Protein AF-E5Y1U8-F1 (afdb_monomer_lite)

Organism: Bilophila wadsworthia (strain 3_1_6) (NCBI:txid563192)

InterPro domains:
  IPR008822 Holliday junction resolvase RusA-like [PF05866] (8-56)
  IPR036614 Holliday junction resolvase RusA-like superfamily [G3DSA:3.30.1330.70] (4-61)
  IPR036614 Holliday junction resolvase RusA-like superfamily [SSF103084] (8-56)

Sequence (64 aa):
MLRGEIGHTKKPDLDNMAKQLKDAMSRTGFWGDDRQVVSLRCSKCYAAVPHWEVAVYPLEARDA

Structure (mmCIF, N/CA/C/O backbone):
data_AF-E5Y1U8-F1
#
_entry.id   AF-E5Y1U8-F1
#
loop_
_atom_site.group_PDB
_atom_site.id
_atom_site.type_symbol
_atom_site.label_atom_id
_atom_site.label_alt_id
_atom_site.label_comp_id
_atom_site.label_asym_id
_atom_site.label_entity_id
_atom_site.label_seq_id
_atom_site.pdbx_PDB_ins_code
_atom_site.Cartn_x
_atom_site.Cartn_y
_atom_site.Cartn_z
_atom_site.occupancy
_atom_site.B_iso_or_equiv
_atom_site.auth_seq_id
_atom_site.auth_comp_id
_atom_site.auth_asym_id
_atom_site.auth_atom_id
_atom_site.pdbx_PDB_model_num
ATOM 1 N N . MET A 1 1 ? 13.466 -11.155 -19.991 1.00 48.38 1 MET A N 1
ATOM 2 C CA . MET A 1 1 ? 12.361 -10.351 -19.419 1.00 48.38 1 MET A CA 1
ATOM 3 C C . MET A 1 1 ? 12.587 -10.275 -17.919 1.00 48.38 1 MET A C 1
ATOM 5 O O . MET A 1 1 ? 12.466 -11.296 -17.268 1.00 48.38 1 MET A O 1
ATOM 9 N N . LEU A 1 2 ? 12.959 -9.105 -17.401 1.00 52.12 2 LEU A N 1
ATOM 10 C CA . LEU A 1 2 ? 13.311 -8.869 -15.991 1.00 52.12 2 LEU A CA 1
ATOM 11 C C . LEU A 1 2 ? 12.057 -8.527 -15.164 1.00 52.12 2 LEU A C 1
ATOM 13 O O . LEU A 1 2 ? 11.930 -7.429 -14.627 1.00 52.12 2 LEU A O 1
ATOM 17 N N . ARG A 1 3 ? 11.065 -9.427 -15.159 1.00 56.91 3 ARG A N 1
ATOM 18 C CA . ARG A 1 3 ? 9.811 -9.230 -14.411 1.00 56.91 3 ARG A CA 1
ATOM 19 C C . ARG A 1 3 ? 10.102 -9.317 -12.913 1.00 56.91 3 ARG A C 1
ATOM 21 O O . ARG A 1 3 ? 10.555 -10.355 -12.458 1.00 56.91 3 ARG A O 1
ATOM 28 N N . GLY A 1 4 ? 9.848 -8.248 -12.160 1.00 59.53 4 GLY A N 1
ATOM 29 C CA . GLY A 1 4 ? 9.955 -8.250 -10.692 1.00 59.53 4 GLY A CA 1
ATOM 30 C C . GLY A 1 4 ? 11.376 -8.198 -10.110 1.00 59.53 4 GLY A C 1
ATOM 31 O O . GLY A 1 4 ? 11.528 -7.879 -8.937 1.00 59.53 4 GLY A O 1
ATOM 32 N N . GLU A 1 5 ? 12.413 -8.444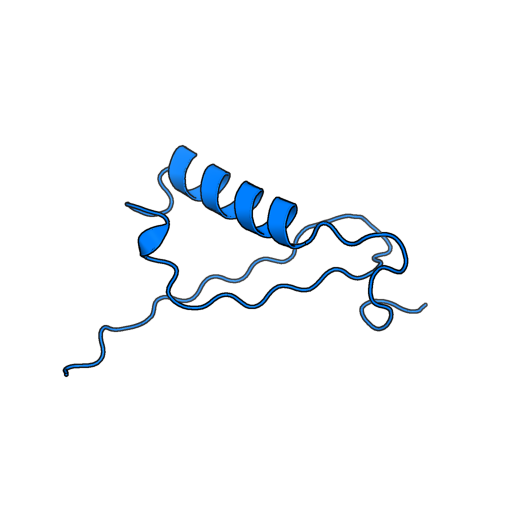 -10.915 1.00 64.69 5 GLU A N 1
ATOM 33 C CA . GLU A 1 5 ? 13.809 -8.531 -10.451 1.00 64.69 5 GLU A CA 1
ATOM 34 C C . GLU A 1 5 ? 1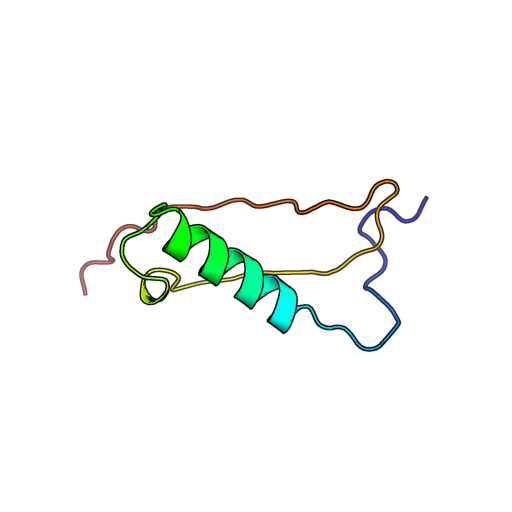4.525 -7.173 -10.378 1.00 64.69 5 GLU A C 1
ATOM 36 O O . GLU A 1 5 ? 15.456 -7.003 -9.594 1.00 64.69 5 GLU A O 1
ATOM 41 N N . ILE A 1 6 ? 14.091 -6.184 -11.171 1.00 73.69 6 ILE A N 1
ATOM 42 C CA . ILE A 1 6 ? 14.687 -4.841 -11.180 1.00 73.69 6 ILE A CA 1
ATOM 43 C C . ILE A 1 6 ? 13.788 -3.862 -10.429 1.00 73.69 6 ILE A C 1
ATOM 45 O O . ILE A 1 6 ? 12.672 -3.550 -10.860 1.00 73.69 6 ILE A O 1
ATOM 49 N N . GLY A 1 7 ? 14.324 -3.329 -9.330 1.00 69.62 7 GLY A N 1
ATOM 50 C CA . GLY A 1 7 ? 13.752 -2.182 -8.636 1.00 69.62 7 GLY A CA 1
ATOM 51 C C . GLY A 1 7 ? 13.748 -0.935 -9.521 1.00 69.62 7 GLY A C 1
ATOM 52 O O . GLY A 1 7 ? 14.645 -0.721 -10.336 1.00 69.62 7 GLY A O 1
ATOM 53 N N . HIS A 1 8 ? 12.725 -0.099 -9.375 1.00 75.75 8 HIS A N 1
ATOM 54 C CA . HIS A 1 8 ? 12.610 1.143 -10.136 1.00 75.75 8 HIS A CA 1
ATOM 55 C C . HIS A 1 8 ? 13.850 2.044 -9.957 1.00 75.75 8 HIS A C 1
ATOM 57 O O . HIS A 1 8 ? 14.246 2.352 -8.838 1.00 75.75 8 HIS A O 1
ATOM 63 N N . THR A 1 9 ? 14.450 2.490 -11.065 1.00 73.69 9 THR A N 1
ATOM 64 C CA . THR A 1 9 ? 15.783 3.129 -11.077 1.00 73.69 9 THR A CA 1
ATOM 65 C C . THR A 1 9 ? 15.771 4.662 -11.062 1.00 73.69 9 THR A C 1
ATOM 67 O O . THR A 1 9 ? 16.807 5.280 -10.833 1.00 73.69 9 THR A O 1
ATOM 70 N N . LYS A 1 10 ? 14.619 5.306 -11.292 1.00 76.50 10 LYS A N 1
ATOM 71 C CA . LYS A 1 10 ? 14.435 6.757 -11.067 1.00 76.50 10 LYS A CA 1
ATOM 72 C C . LYS A 1 10 ? 13.959 7.002 -9.635 1.00 76.50 10 LYS A C 1
ATOM 74 O O . LYS A 1 10 ? 13.488 6.052 -9.012 1.00 76.50 10 LYS A O 1
ATOM 79 N N . LYS A 1 11 ? 14.014 8.261 -9.160 1.00 74.75 11 LYS A N 1
ATOM 80 C CA . LYS A 1 11 ? 13.543 8.679 -7.822 1.00 74.75 11 LYS A CA 1
ATOM 81 C C . LYS A 1 11 ? 12.240 7.939 -7.469 1.00 74.75 11 LYS A C 1
ATOM 83 O O . LYS A 1 11 ? 11.217 8.215 -8.099 1.00 74.75 11 LYS A O 1
ATOM 88 N N . PRO A 1 12 ? 12.292 6.956 -6.557 1.00 70.44 12 PRO A N 1
ATOM 89 C CA . PRO A 1 12 ? 11.128 6.150 -6.244 1.00 70.44 12 PRO A CA 1
ATOM 90 C C . PRO A 1 12 ? 10.201 6.943 -5.320 1.00 70.44 12 PRO A C 1
ATOM 92 O O . PRO A 1 12 ? 10.655 7.604 -4.393 1.00 70.44 12 PRO A O 1
ATOM 95 N N . ASP A 1 13 ? 8.907 6.865 -5.596 1.00 86.38 13 ASP A N 1
ATOM 96 C CA . ASP A 1 13 ? 7.787 7.484 -4.876 1.00 86.38 13 ASP A CA 1
ATOM 97 C C . ASP A 1 13 ? 6.858 6.399 -4.296 1.00 86.38 13 ASP A C 1
ATOM 99 O O . ASP A 1 13 ? 5.633 6.519 -4.283 1.00 86.38 13 ASP A O 1
ATOM 103 N N . LEU A 1 14 ? 7.459 5.282 -3.870 1.00 91.00 14 LEU A N 1
ATOM 104 C CA . LEU A 1 14 ? 6.760 4.114 -3.329 1.00 91.00 14 LEU A CA 1
ATOM 105 C C . LEU A 1 14 ? 5.910 4.466 -2.101 1.00 91.00 14 LEU A C 1
ATOM 107 O O . L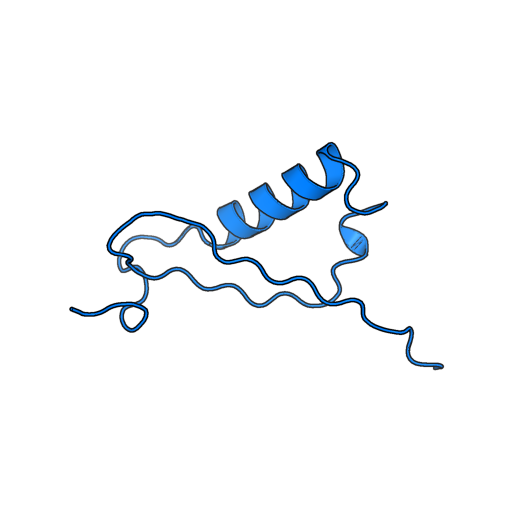EU A 1 14 ? 4.844 3.893 -1.900 1.00 91.00 14 LEU A O 1
ATOM 111 N N . ASP A 1 15 ? 6.372 5.417 -1.299 1.00 91.12 15 ASP A N 1
ATOM 112 C CA . ASP A 1 15 ? 5.659 5.983 -0.158 1.00 91.12 15 ASP A CA 1
ATOM 113 C C . ASP A 1 15 ? 4.360 6.687 -0.579 1.00 91.12 15 ASP A C 1
ATOM 115 O O . ASP A 1 15 ? 3.315 6.460 0.033 1.00 91.12 15 ASP A O 1
ATOM 119 N N . ASN A 1 16 ? 4.384 7.460 -1.670 1.00 92.88 16 ASN A N 1
ATOM 120 C CA . ASN A 1 16 ? 3.181 8.089 -2.222 1.00 92.88 16 ASN A CA 1
ATOM 121 C C . ASN A 1 16 ? 2.181 7.050 -2.732 1.00 92.88 16 ASN A C 1
ATOM 123 O O . ASN A 1 16 ? 0.977 7.208 -2.529 1.00 92.88 16 ASN A O 1
ATOM 127 N N . MET A 1 17 ? 2.665 5.973 -3.357 1.00 93.06 17 MET A N 1
ATOM 128 C CA . MET A 1 17 ? 1.811 4.853 -3.761 1.00 93.06 17 MET A CA 1
ATOM 129 C C . MET A 1 17 ? 1.203 4.176 -2.523 1.00 93.06 17 MET A C 1
ATOM 131 O O . MET A 1 17 ? -0.013 4.078 -2.399 1.00 93.06 17 MET A O 1
ATOM 135 N N . ALA A 1 18 ? 2.014 3.804 -1.533 1.00 94.50 18 ALA A N 1
ATOM 136 C CA . ALA A 1 18 ? 1.510 3.229 -0.286 1.00 94.50 18 ALA A CA 1
ATOM 137 C C . ALA A 1 18 ? 0.432 4.115 0.368 1.00 94.50 18 ALA A C 1
ATOM 139 O O . ALA A 1 18 ? -0.623 3.618 0.765 1.00 94.50 18 ALA A O 1
ATOM 140 N N . LYS A 1 19 ? 0.654 5.434 0.415 1.00 94.62 19 LYS A N 1
ATOM 141 C CA . LYS A 1 19 ? -0.328 6.400 0.916 1.00 94.62 19 LYS A CA 1
ATOM 142 C C . LYS A 1 19 ? -1.616 6.407 0.090 1.00 94.62 19 LYS A C 1
ATOM 144 O O . LYS A 1 19 ? -2.691 6.304 0.670 1.00 94.62 19 LYS A O 1
ATOM 149 N N . GLN A 1 20 ? -1.525 6.472 -1.240 1.00 95.81 20 GLN A N 1
ATOM 150 C CA . GLN A 1 20 ? -2.707 6.499 -2.106 1.00 95.81 20 GLN A CA 1
ATOM 151 C C . GLN A 1 20 ? -3.629 5.295 -1.906 1.00 95.81 20 GLN A C 1
ATOM 153 O O . GLN A 1 20 ? -4.848 5.472 -1.887 1.00 95.81 20 GLN A O 1
ATOM 158 N N . LEU A 1 21 ? -3.072 4.090 -1.756 1.00 95.56 21 LEU A N 1
ATOM 159 C CA . LEU A 1 21 ? -3.877 2.894 -1.508 1.00 95.56 21 LEU A CA 1
ATOM 160 C C . LEU A 1 21 ? -4.554 2.944 -0.149 1.00 95.56 21 LEU A C 1
ATOM 162 O O . LEU A 1 21 ? -5.755 2.698 -0.084 1.00 95.56 21 LEU A O 1
ATOM 166 N N . LYS A 1 22 ? -3.827 3.318 0.911 1.00 95.88 22 LYS A N 1
ATOM 167 C CA . LYS A 1 22 ? -4.437 3.454 2.238 1.00 95.88 22 LYS A CA 1
ATOM 168 C C . LYS A 1 22 ? -5.578 4.471 2.229 1.00 95.88 22 LYS A C 1
ATOM 170 O O . LYS A 1 22 ? -6.669 4.164 2.699 1.00 95.88 22 LYS A O 1
ATOM 175 N N . ASP A 1 23 ? -5.362 5.631 1.612 1.00 96.25 23 ASP A N 1
ATOM 176 C CA . ASP A 1 23 ? -6.386 6.669 1.496 1.00 96.25 23 ASP A CA 1
ATOM 177 C C . ASP A 1 23 ? -7.601 6.174 0.694 1.00 96.25 23 ASP A C 1
ATOM 179 O O . ASP A 1 23 ? -8.741 6.477 1.042 1.00 96.25 23 ASP A O 1
ATOM 183 N N . ALA A 1 24 ? -7.382 5.416 -0.387 1.00 96.75 24 ALA A N 1
ATOM 184 C CA . ALA A 1 24 ? -8.465 4.843 -1.181 1.00 96.75 24 ALA A CA 1
ATOM 185 C C . ALA A 1 24 ? -9.285 3.833 -0.371 1.00 96.75 24 ALA A C 1
ATOM 187 O O . ALA A 1 24 ? -10.506 3.933 -0.369 1.00 96.75 24 ALA A O 1
ATOM 188 N N . MET A 1 25 ? -8.625 2.931 0.355 1.00 96.56 25 MET A N 1
ATOM 189 C CA . MET A 1 25 ? -9.270 1.917 1.192 1.00 96.56 25 MET A CA 1
ATOM 190 C C . MET A 1 25 ? -10.067 2.534 2.349 1.00 96.56 25 MET A C 1
ATOM 192 O O . MET A 1 25 ? -11.176 2.083 2.631 1.00 96.56 25 MET A O 1
ATOM 196 N N . SER A 1 26 ? -9.563 3.611 2.960 1.00 96.19 26 SER A N 1
ATOM 197 C CA . SER A 1 26 ? -10.324 4.388 3.946 1.00 96.19 26 SER A CA 1
ATOM 198 C C . SER A 1 26 ? -11.542 5.066 3.314 1.00 96.19 26 SER A C 1
ATOM 200 O O . SER A 1 26 ? -12.646 4.964 3.839 1.00 96.19 26 SER A O 1
ATOM 202 N N . ARG A 1 27 ? -11.380 5.721 2.153 1.00 97.12 27 ARG A N 1
ATOM 203 C CA . ARG A 1 27 ? -12.495 6.392 1.455 1.00 97.12 27 ARG A CA 1
ATOM 204 C C . ARG A 1 27 ? -13.583 5.426 0.993 1.00 97.12 27 ARG A C 1
ATOM 206 O O . ARG A 1 27 ? -14.743 5.820 0.943 1.00 97.12 27 ARG A O 1
ATOM 213 N N . THR A 1 28 ? -13.223 4.199 0.624 1.00 97.19 28 THR A N 1
ATOM 214 C CA . THR A 1 28 ? -14.185 3.172 0.202 1.00 97.19 28 THR A CA 1
ATOM 215 C C . THR A 1 28 ? -14.771 2.380 1.370 1.00 97.19 28 THR A C 1
ATOM 217 O O . THR A 1 28 ? -15.615 1.519 1.136 1.00 97.19 28 THR A O 1
ATOM 220 N N . GLY A 1 29 ? -14.350 2.653 2.610 1.00 95.88 29 GLY A N 1
ATOM 221 C CA . GLY A 1 29 ? -14.843 1.963 3.802 1.00 95.88 29 GLY A CA 1
ATOM 222 C C . GLY A 1 29 ? -14.397 0.503 3.902 1.00 95.88 29 GLY A C 1
ATOM 223 O O . GLY A 1 29 ? -15.090 -0.300 4.519 1.00 95.88 29 GLY A O 1
ATOM 224 N N . PHE A 1 30 ? -13.264 0.137 3.290 1.00 95.38 30 PHE A N 1
ATOM 225 C CA . PHE A 1 30 ? -12.716 -1.223 3.389 1.00 95.38 30 PHE A CA 1
ATOM 226 C C . PHE A 1 30 ? -12.354 -1.591 4.840 1.00 95.38 30 PHE A C 1
ATOM 228 O O . PHE A 1 30 ? -12.510 -2.735 5.259 1.00 95.38 30 PHE A O 1
ATOM 235 N N . TRP A 1 31 ? -11.887 -0.610 5.610 1.00 93.25 31 TRP A N 1
ATOM 236 C CA . TRP A 1 31 ? -11.628 -0.687 7.047 1.00 93.25 31 TRP A CA 1
ATOM 237 C C . TRP A 1 31 ? -12.173 0.567 7.739 1.00 93.25 31 TRP A C 1
ATOM 239 O O . TRP A 1 31 ? -12.593 1.514 7.072 1.00 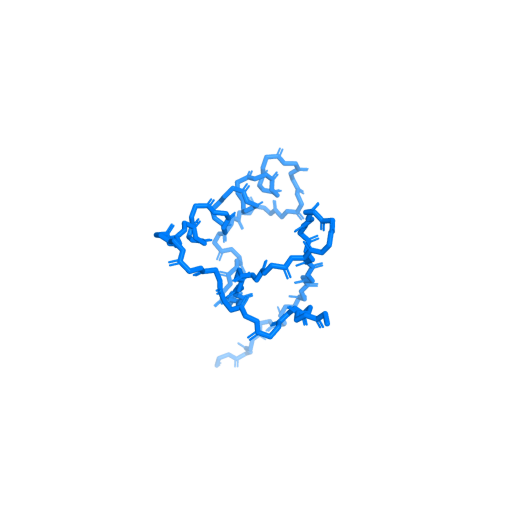93.25 31 TRP A O 1
ATOM 249 N N . GLY A 1 32 ? -12.156 0.595 9.073 1.00 91.06 32 GLY A N 1
ATOM 250 C CA . GLY A 1 32 ? -12.615 1.753 9.840 1.00 91.06 32 GLY A CA 1
ATOM 251 C C . GLY A 1 32 ? -11.622 2.917 9.833 1.00 91.06 32 GLY A C 1
ATOM 252 O O . GLY A 1 32 ? -12.041 4.068 9.779 1.00 91.06 32 GLY A O 1
ATOM 253 N N . ASP A 1 33 ? -10.319 2.628 9.885 1.00 91.56 33 ASP A N 1
ATOM 254 C CA . ASP A 1 33 ? -9.252 3.635 9.936 1.00 91.56 33 ASP A CA 1
ATOM 255 C C . ASP A 1 33 ? -7.917 3.034 9.445 1.00 91.56 33 ASP A C 1
ATOM 257 O O . ASP A 1 33 ? -7.625 1.863 9.707 1.00 91.56 33 ASP A O 1
ATOM 261 N N . ASP A 1 34 ? -7.081 3.814 8.750 1.00 91.81 34 ASP A N 1
ATOM 262 C CA . ASP A 1 34 ? -5.799 3.321 8.227 1.00 91.81 34 ASP A CA 1
ATOM 263 C C . ASP A 1 34 ? -4.757 3.045 9.329 1.00 91.81 34 ASP A C 1
ATOM 265 O O . ASP A 1 34 ? -3.793 2.313 9.085 1.00 91.81 34 ASP A O 1
ATOM 269 N N . ARG A 1 35 ? -4.992 3.510 10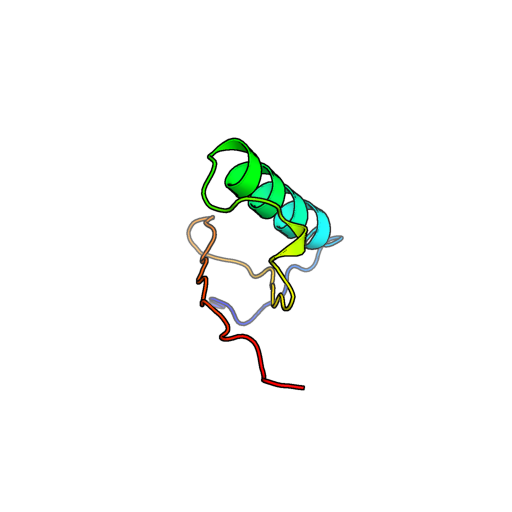.568 1.00 92.88 35 ARG A N 1
ATOM 270 C CA . ARG A 1 35 ? -4.243 3.119 11.778 1.00 92.88 35 ARG A CA 1
ATOM 271 C C . ARG A 1 35 ? -4.307 1.620 12.079 1.00 92.88 35 ARG A C 1
ATOM 273 O O . ARG A 1 35 ? -3.509 1.125 12.869 1.00 92.88 35 ARG A O 1
ATOM 280 N N . GLN A 1 36 ? -5.258 0.896 11.483 1.00 93.50 36 GLN A N 1
ATOM 281 C CA . GLN A 1 36 ? -5.358 -0.562 11.596 1.00 93.50 36 GLN A CA 1
ATOM 282 C C . GLN A 1 36 ? -4.237 -1.289 10.833 1.00 93.50 36 GLN A C 1
ATOM 284 O O . GLN A 1 36 ? -3.972 -2.462 11.096 1.00 93.50 36 GLN A O 1
ATOM 289 N N . VAL A 1 37 ? -3.549 -0.613 9.905 1.00 93.94 37 VAL A N 1
ATOM 290 C CA . VAL A 1 37 ? -2.409 -1.177 9.173 1.00 93.94 37 VAL A CA 1
ATOM 291 C C . VAL A 1 37 ? -1.155 -1.113 10.050 1.00 93.94 37 VAL A C 1
ATOM 293 O O . VAL A 1 37 ? -0.398 -0.147 10.021 1.00 93.94 37 VAL A O 1
ATOM 296 N N . VAL A 1 38 ? -0.922 -2.169 10.830 1.00 94.00 38 VAL A N 1
ATOM 297 C CA . VAL A 1 38 ? 0.228 -2.267 11.754 1.00 94.00 38 VAL A CA 1
ATOM 298 C C . VAL A 1 38 ? 1.502 -2.826 11.109 1.00 94.00 38 VAL A C 1
ATOM 300 O O . VAL A 1 38 ? 2.579 -2.765 11.696 1.00 94.00 38 VAL A O 1
ATOM 303 N N . SER A 1 39 ? 1.402 -3.380 9.899 1.00 93.81 39 SER A N 1
ATOM 304 C CA . SER A 1 39 ? 2.539 -3.869 9.118 1.00 93.81 39 SER A CA 1
ATOM 305 C C . SER A 1 39 ? 2.295 -3.623 7.635 1.00 93.81 39 SER A C 1
ATOM 307 O O . SER A 1 39 ? 1.191 -3.844 7.140 1.00 93.81 39 SER A O 1
ATOM 309 N N . LEU A 1 40 ? 3.327 -3.165 6.924 1.00 94.38 40 LEU A N 1
ATOM 310 C CA . LEU A 1 40 ? 3.257 -2.895 5.495 1.00 94.38 40 LEU A CA 1
ATOM 311 C C . LEU A 1 40 ? 4.582 -3.258 4.822 1.00 94.38 40 LEU A C 1
ATOM 313 O O . LEU A 1 40 ? 5.642 -2.753 5.192 1.00 94.38 40 LEU A O 1
ATOM 317 N N . ARG A 1 41 ? 4.512 -4.107 3.795 1.00 94.44 41 ARG A N 1
ATOM 318 C CA . ARG A 1 41 ? 5.625 -4.392 2.888 1.00 94.44 41 ARG A CA 1
ATOM 319 C C . ARG A 1 41 ? 5.213 -3.976 1.483 1.00 94.44 41 ARG A C 1
ATOM 321 O O . ARG A 1 41 ? 4.266 -4.529 0.938 1.00 94.44 41 ARG A O 1
ATOM 328 N N . CYS A 1 42 ? 5.963 -3.050 0.893 1.00 93.06 42 CYS A N 1
ATOM 329 C CA . CYS A 1 42 ? 5.736 -2.575 -0.468 1.00 93.06 42 CYS A CA 1
ATOM 330 C C . CYS A 1 42 ? 7.036 -2.627 -1.273 1.00 93.06 42 CYS A C 1
ATOM 332 O O . CYS A 1 42 ? 8.125 -2.449 -0.724 1.00 93.06 42 CYS A O 1
ATOM 334 N N . SER A 1 43 ? 6.924 -2.824 -2.583 1.00 91.12 43 SER A N 1
ATOM 335 C CA . SER A 1 43 ? 8.034 -2.711 -3.528 1.00 91.12 43 SER A CA 1
ATOM 336 C C . SER A 1 43 ? 7.544 -2.094 -4.838 1.00 91.12 43 SER A C 1
ATOM 338 O O . SER A 1 43 ? 6.360 -2.150 -5.165 1.00 91.12 43 SER A O 1
ATOM 340 N N . LYS A 1 44 ? 8.460 -1.473 -5.589 1.00 88.62 44 LYS A N 1
ATOM 341 C CA . LYS A 1 44 ? 8.193 -0.936 -6.928 1.00 88.62 44 LYS A CA 1
ATOM 342 C C . LYS A 1 44 ? 9.157 -1.577 -7.912 1.00 88.62 44 LYS A C 1
ATOM 344 O O . LYS A 1 44 ? 10.365 -1.350 -7.835 1.00 88.62 44 LYS A O 1
ATOM 349 N N . CYS A 1 45 ? 8.620 -2.354 -8.840 1.00 88.25 45 CYS A N 1
ATOM 350 C CA . CYS A 1 45 ? 9.382 -3.020 -9.887 1.00 88.25 45 CYS A CA 1
ATOM 351 C C . CYS A 1 45 ? 8.798 -2.699 -11.267 1.00 88.25 45 CYS A C 1
ATOM 353 O O . CYS A 1 45 ? 7.678 -2.198 -11.388 1.00 88.25 45 CYS A O 1
ATOM 355 N N . TYR A 1 46 ? 9.573 -2.960 -12.317 1.00 86.50 46 TYR A N 1
ATOM 356 C CA . TYR A 1 46 ? 9.059 -2.885 -13.681 1.00 86.50 46 TYR A CA 1
ATOM 357 C C . TYR A 1 46 ? 8.186 -4.108 -13.999 1.00 86.50 46 TYR A C 1
ATOM 359 O O . TYR A 1 46 ? 8.552 -5.250 -13.709 1.00 86.50 46 TYR A O 1
ATOM 367 N N . ALA A 1 47 ? 7.053 -3.862 -14.655 1.00 86.75 47 ALA A N 1
ATOM 368 C CA . ALA A 1 47 ? 6.124 -4.882 -15.131 1.00 86.75 47 ALA A CA 1
ATOM 369 C C . ALA A 1 47 ? 5.806 -4.658 -16.615 1.00 86.75 47 ALA A C 1
ATOM 371 O O . ALA A 1 47 ? 5.885 -3.535 -17.111 1.00 86.75 47 ALA A O 1
ATOM 372 N N . ALA A 1 48 ? 5.436 -5.728 -17.326 1.00 89.75 48 ALA A N 1
ATOM 373 C CA . ALA A 1 48 ? 5.034 -5.630 -18.733 1.00 89.75 48 ALA A CA 1
ATOM 374 C C . ALA A 1 48 ? 3.753 -4.794 -18.911 1.00 89.75 48 ALA A C 1
ATOM 376 O O . ALA A 1 48 ? 3.627 -4.056 -19.881 1.00 89.75 48 ALA A O 1
ATOM 377 N N . VAL A 1 49 ? 2.832 -4.893 -17.950 1.00 92.19 49 VAL A N 1
ATOM 378 C CA . VAL A 1 49 ? 1.630 -4.062 -17.845 1.00 92.19 49 VAL A CA 1
ATOM 379 C C . VAL A 1 49 ? 1.647 -3.405 -16.463 1.00 92.19 49 VAL A C 1
ATOM 381 O O . VAL A 1 49 ? 1.790 -4.134 -15.478 1.00 92.19 49 VAL A O 1
ATOM 384 N N . PRO A 1 50 ? 1.529 -2.069 -16.349 1.00 90.31 50 PRO A N 1
ATOM 385 C CA . PRO A 1 50 ? 1.464 -1.395 -15.056 1.00 90.31 50 PRO A CA 1
ATOM 386 C C . PRO A 1 50 ? 0.222 -1.821 -14.270 1.00 90.31 50 PRO A C 1
ATOM 388 O O . PRO A 1 50 ? -0.892 -1.755 -14.781 1.00 90.31 50 PRO A O 1
ATOM 391 N N . HIS A 1 51 ? 0.413 -2.246 -13.028 1.00 93.00 51 HIS A N 1
ATOM 392 C CA . HIS A 1 51 ? -0.665 -2.617 -12.116 1.00 93.00 51 HIS A CA 1
ATOM 393 C C . HIS A 1 51 ? -0.168 -2.544 -10.672 1.00 93.00 51 HIS A C 1
ATOM 395 O O . HIS A 1 51 ? 1.012 -2.292 -10.419 1.00 93.00 51 HIS A O 1
ATOM 401 N N . TRP A 1 52 ? -1.087 -2.749 -9.734 1.00 94.44 52 TRP A N 1
ATOM 402 C CA . TRP A 1 52 ? -0.774 -2.972 -8.331 1.00 94.44 52 TRP A CA 1
ATOM 403 C C . TRP A 1 52 ? -1.147 -4.405 -7.998 1.00 94.44 52 TRP A C 1
ATOM 405 O O . TRP A 1 52 ? -2.235 -4.859 -8.348 1.00 94.44 52 TRP A O 1
ATOM 415 N N . GLU A 1 53 ? -0.250 -5.098 -7.316 1.00 94.50 53 GLU A N 1
ATOM 416 C CA . GLU A 1 53 ? -0.533 -6.386 -6.703 1.00 94.50 53 GLU A CA 1
ATOM 417 C C . GLU A 1 53 ? -0.665 -6.151 -5.199 1.00 94.50 53 GLU A C 1
ATOM 419 O O . GLU A 1 53 ? 0.254 -5.633 -4.562 1.00 94.50 53 GLU A O 1
ATOM 424 N N . VAL A 1 54 ? -1.843 -6.443 -4.645 1.00 95.81 54 VAL A N 1
ATOM 425 C CA . VAL A 1 54 ? -2.185 -6.116 -3.256 1.00 95.81 54 VAL A CA 1
ATOM 426 C C . VAL A 1 54 ? -2.741 -7.354 -2.574 1.00 95.81 54 VAL A C 1
ATOM 428 O O . VAL A 1 54 ? -3.701 -7.954 -3.049 1.00 95.81 54 VAL A O 1
ATOM 431 N N . ALA A 1 55 ? -2.158 -7.696 -1.429 1.00 95.31 55 ALA A N 1
ATOM 432 C CA . ALA A 1 55 ? -2.669 -8.716 -0.529 1.00 95.31 55 ALA A CA 1
ATOM 433 C C . ALA A 1 55 ? -2.819 -8.117 0.872 1.00 95.31 55 ALA A C 1
ATOM 435 O O . ALA A 1 55 ? -1.907 -7.458 1.374 1.00 95.31 55 ALA A O 1
ATOM 436 N N . VAL A 1 56 ? -3.979 -8.339 1.487 1.00 94.50 56 VAL A N 1
ATOM 437 C CA . VAL A 1 56 ? -4.321 -7.833 2.819 1.00 94.50 56 VAL A CA 1
ATOM 438 C C . VAL A 1 56 ? -4.658 -9.025 3.697 1.00 94.50 56 VAL A C 1
ATOM 440 O O . VAL A 1 56 ? -5.452 -9.877 3.305 1.00 94.50 56 VAL A O 1
ATOM 443 N N . TYR A 1 57 ? -4.056 -9.074 4.880 1.00 93.81 57 TYR A N 1
ATOM 444 C CA . TYR A 1 57 ? -4.223 -10.173 5.823 1.00 93.81 57 TYR A CA 1
ATOM 445 C C . TYR A 1 57 ? -4.708 -9.610 7.161 1.00 93.81 57 TYR A C 1
ATOM 447 O O . TYR A 1 57 ? -4.092 -8.663 7.660 1.00 93.81 57 TYR A O 1
ATOM 455 N N . PRO A 1 58 ? -5.789 -10.150 7.753 1.00 92.00 58 PRO A N 1
ATOM 456 C CA . PRO A 1 58 ? -6.153 -9.803 9.116 1.00 92.00 58 PRO A CA 1
ATOM 457 C C . PRO A 1 58 ? -5.070 -10.310 10.072 1.00 92.00 58 PRO A C 1
ATOM 459 O O . PRO A 1 58 ? -4.515 -11.394 9.887 1.00 92.00 58 PRO A O 1
ATOM 462 N N . LEU A 1 59 ? -4.777 -9.520 11.099 1.00 89.56 59 LEU A N 1
ATOM 463 C CA . LEU A 1 59 ? -3.951 -9.948 12.219 1.00 89.56 59 LEU A CA 1
ATOM 464 C C . LEU A 1 59 ? -4.855 -10.076 13.435 1.00 89.56 59 LEU A C 1
ATOM 466 O O . LEU A 1 59 ? -5.588 -9.141 13.761 1.00 89.56 59 LEU A O 1
ATOM 470 N N . GLU A 1 60 ? -4.807 -11.227 14.095 1.00 82.38 60 GLU A N 1
ATOM 471 C CA . GLU A 1 60 ? -5.444 -11.370 15.396 1.00 82.38 60 GLU A CA 1
ATOM 472 C C . GLU A 1 60 ? -4.679 -10.530 16.419 1.00 82.38 60 GLU A C 1
ATOM 474 O O . GLU A 1 60 ? -3.445 -10.428 16.368 1.00 82.38 60 GLU A O 1
ATOM 479 N N . ALA A 1 61 ? -5.416 -9.889 17.326 1.00 71.56 61 ALA A N 1
ATOM 480 C CA . ALA A 1 61 ? -4.800 -9.212 18.452 1.00 71.56 61 ALA A CA 1
ATOM 481 C C . ALA A 1 61 ? -3.991 -10.257 19.225 1.00 71.56 61 ALA A C 1
ATOM 483 O O . ALA A 1 61 ? -4.527 -11.276 19.649 1.00 71.56 61 ALA A O 1
ATOM 484 N N . ARG A 1 62 ? -2.684 -10.030 19.367 1.00 64.62 62 ARG A N 1
ATOM 485 C CA . ARG A 1 62 ? -1.906 -10.817 20.317 1.00 64.62 62 ARG A CA 1
ATOM 486 C C . ARG A 1 62 ? -2.358 -10.384 21.702 1.00 64.62 62 ARG A C 1
ATOM 488 O O . ARG A 1 62 ? -2.218 -9.205 22.024 1.00 64.62 62 ARG A O 1
ATOM 495 N N . ASP A 1 63 ? -2.904 -11.319 22.472 1.00 57.81 63 ASP A N 1
ATOM 496 C CA . ASP A 1 63 ? -3.095 -11.126 23.906 1.00 57.81 63 ASP A CA 1
ATOM 497 C C . ASP A 1 63 ? -1.738 -10.720 24.500 1.00 57.81 63 ASP A C 1
ATOM 499 O O . ASP A 1 63 ? -0.725 -11.393 24.276 1.00 57.81 63 ASP A O 1
ATOM 503 N N . ALA A 1 64 ? -1.713 -9.544 25.127 1.00 52.72 64 ALA A N 1
ATOM 504 C CA . ALA A 1 64 ? -0.525 -8.951 25.731 1.00 52.72 64 ALA A CA 1
ATOM 505 C C . ALA A 1 64 ? -0.244 -9.551 27.111 1.00 52.72 64 ALA A C 1
ATOM 507 O O . ALA A 1 64 ? -1.223 -9.810 27.849 1.00 52.72 64 ALA A O 1
#

pLDDT: mean 85.96, std 13.12, range [48.38, 97.19]

Secondary structure (DS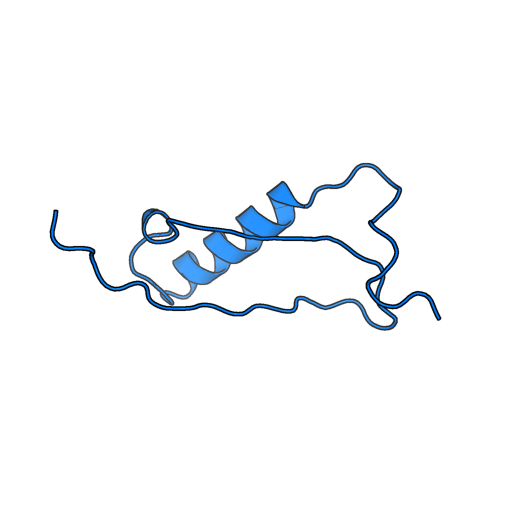SP, 8-state):
--TTTSBP-S---HHHHHHHHHHHHHHTTSSS-GGG--------B--SS----------PPPP-

Radius of gyration: 14.52 Å; chains: 1; bounding box: 31×20×45 Å

Foldseek 3Di:
DCAPPDADDPDDPQVVVVVVVLVVCCVVCVDVHSVQCPDDDDTHDDDPDDDDDDDDDDDDDDDD